Protein AF-A0A163G517-F1 (afdb_monomer_lite)

Structure (mmCIF, N/CA/C/O backbone):
data_AF-A0A163G517-F1
#
_entry.id   AF-A0A163G517-F1
#
loop_
_atom_site.group_PDB
_atom_site.id
_atom_site.type_symbol
_atom_site.label_atom_id
_atom_site.label_alt_id
_atom_site.label_comp_id
_atom_site.label_asym_id
_atom_site.label_entity_id
_atom_site.label_seq_id
_atom_site.pdbx_PDB_ins_code
_atom_site.Cartn_x
_atom_site.Cartn_y
_atom_site.Cartn_z
_atom_site.occupancy
_atom_site.B_iso_or_equiv
_atom_site.auth_seq_id
_atom_site.auth_comp_id
_atom_site.auth_asym_id
_atom_site.auth_atom_id
_atom_site.pdbx_PDB_model_num
ATOM 1 N N . MET A 1 1 ? -19.573 17.653 14.064 1.00 48.25 1 MET A N 1
ATOM 2 C CA . MET A 1 1 ? -18.924 17.424 12.753 1.00 48.25 1 MET A CA 1
ATOM 3 C C . MET A 1 1 ? -17.675 16.583 12.964 1.00 48.25 1 MET A C 1
ATOM 5 O O . MET A 1 1 ? -16.884 16.931 13.828 1.00 48.25 1 MET A O 1
ATOM 9 N N . ALA A 1 2 ? -17.511 15.463 12.255 1.00 61.16 2 ALA A N 1
ATOM 10 C CA . ALA A 1 2 ? -16.300 14.649 12.380 1.00 61.16 2 ALA A CA 1
ATOM 11 C C . ALA A 1 2 ? -15.109 15.355 11.706 1.00 61.16 2 ALA A C 1
ATOM 13 O O . ALA A 1 2 ? -15.254 15.874 10.596 1.00 61.16 2 ALA A O 1
ATOM 14 N N . SER A 1 3 ? -13.955 15.365 12.380 1.00 85.25 3 SER A N 1
ATOM 15 C CA . SER A 1 3 ? -12.676 15.859 11.850 1.00 85.25 3 SER A CA 1
ATOM 16 C C . SER A 1 3 ? -12.348 15.208 10.499 1.00 85.25 3 SER A C 1
ATOM 18 O O . SER A 1 3 ? -12.719 14.055 10.261 1.00 85.25 3 SER A O 1
ATOM 20 N N . GLY A 1 4 ? -11.634 15.921 9.618 1.00 92.00 4 GLY A N 1
ATOM 21 C CA . GLY A 1 4 ? -11.183 15.385 8.326 1.00 92.00 4 GLY A CA 1
ATOM 22 C C . GLY A 1 4 ? -10.443 14.052 8.476 1.00 92.00 4 GLY A C 1
ATOM 23 O O . GLY A 1 4 ? -10.723 13.102 7.751 1.00 92.00 4 GLY A O 1
ATOM 24 N N . ILE A 1 5 ? -9.616 13.924 9.518 1.00 92.25 5 ILE A N 1
ATOM 25 C CA . ILE A 1 5 ? -8.901 12.682 9.847 1.00 92.25 5 ILE A CA 1
ATOM 26 C C . ILE A 1 5 ? -9.881 11.536 10.132 1.00 92.25 5 ILE A C 1
ATOM 28 O O . ILE A 1 5 ? -9.714 10.432 9.620 1.00 92.25 5 ILE A O 1
ATOM 32 N N . SER A 1 6 ? -10.939 11.784 10.911 1.00 91.31 6 SER A N 1
ATOM 33 C CA . SER A 1 6 ? -11.940 10.757 11.218 1.00 91.31 6 SER A CA 1
ATOM 34 C C . SER A 1 6 ? -12.682 10.291 9.965 1.00 91.31 6 SER A C 1
ATOM 36 O O . SER A 1 6 ? -12.933 9.096 9.834 1.00 91.31 6 SER A O 1
ATOM 38 N N . LYS A 1 7 ? -12.978 11.197 9.022 1.00 93.62 7 LYS A N 1
ATOM 39 C CA . LYS A 1 7 ? -13.579 10.826 7.730 1.00 93.62 7 LYS A CA 1
ATOM 40 C C . LYS A 1 7 ? -12.647 9.925 6.915 1.00 93.62 7 LYS A C 1
ATOM 42 O O . LYS A 1 7 ? -13.101 8.902 6.406 1.00 93.62 7 LYS A O 1
ATOM 47 N N . HIS A 1 8 ? -11.352 10.245 6.849 1.00 94.75 8 HIS A N 1
ATOM 48 C CA . HIS A 1 8 ? -10.369 9.388 6.175 1.00 94.75 8 HIS A CA 1
ATOM 49 C C . HIS A 1 8 ? -10.274 8.007 6.827 1.00 94.75 8 HIS A C 1
ATOM 51 O O . HIS A 1 8 ? -10.342 7.000 6.131 1.00 94.75 8 HIS A O 1
ATOM 57 N N . LEU A 1 9 ? -10.200 7.938 8.159 1.00 94.38 9 LEU A N 1
ATOM 58 C CA . LEU A 1 9 ? -10.154 6.663 8.881 1.00 94.38 9 LEU A CA 1
ATOM 59 C C . LEU A 1 9 ? -11.415 5.816 8.667 1.00 94.38 9 LEU A C 1
ATOM 61 O O . LEU A 1 9 ? -11.318 4.594 8.574 1.00 94.38 9 LEU A O 1
ATOM 65 N N . MET A 1 10 ? -12.587 6.445 8.547 1.00 93.06 10 MET A N 1
ATOM 66 C CA . MET A 1 10 ? -13.822 5.747 8.186 1.00 93.06 10 MET A CA 1
ATOM 67 C C . MET A 1 10 ? -13.760 5.175 6.766 1.00 93.06 10 MET A C 1
ATOM 69 O O . MET A 1 10 ? -14.092 4.007 6.584 1.00 93.06 10 MET A O 1
ATOM 73 N N . GLY A 1 11 ? -13.296 5.956 5.785 1.00 94.94 11 GLY A N 1
ATOM 74 C CA . GLY A 1 11 ? -13.136 5.490 4.403 1.00 94.94 11 GLY A CA 1
ATOM 75 C C . GLY A 1 11 ? -12.126 4.347 4.280 1.00 94.94 11 GLY A C 1
ATOM 76 O O . GLY A 1 11 ? -12.431 3.307 3.702 1.00 94.94 11 GLY A O 1
ATOM 77 N N . LEU A 1 12 ? -10.957 4.488 4.909 1.00 94.69 12 LEU A N 1
ATOM 78 C CA . LEU A 1 12 ? -9.930 3.444 4.932 1.00 94.69 12 LEU A CA 1
ATOM 79 C C . LEU A 1 12 ? -10.436 2.160 5.598 1.00 94.69 12 LEU A C 1
ATOM 81 O O . LEU A 1 12 ? -10.120 1.061 5.145 1.00 94.69 12 LEU A O 1
ATOM 85 N N . ARG A 1 13 ? -11.236 2.281 6.665 1.00 94.31 13 ARG A N 1
ATOM 86 C CA . ARG A 1 13 ? -11.839 1.123 7.334 1.00 94.31 13 ARG A CA 1
ATOM 87 C C . ARG A 1 13 ? -12.899 0.460 6.456 1.00 94.31 13 ARG A C 1
ATOM 89 O O . ARG A 1 13 ? -12.947 -0.763 6.411 1.00 94.31 13 ARG A O 1
ATOM 96 N N . ALA A 1 14 ? -13.725 1.244 5.761 1.00 94.81 14 ALA A N 1
ATOM 97 C CA . ALA A 1 14 ? -14.729 0.725 4.832 1.00 94.81 14 ALA A CA 1
ATOM 98 C C . ALA A 1 14 ? -14.090 -0.055 3.670 1.00 94.81 14 ALA A C 1
ATOM 100 O O . ALA A 1 14 ? 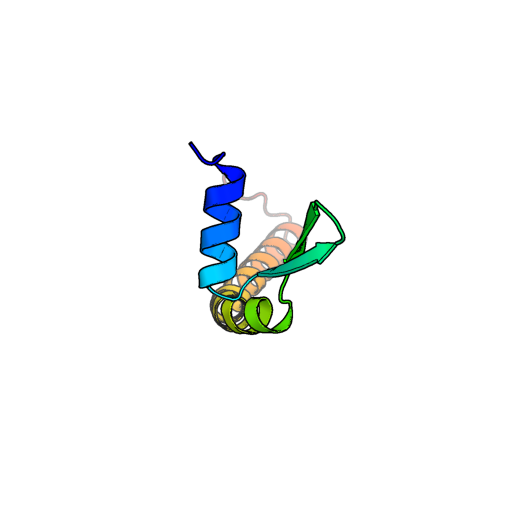-14.625 -1.075 3.253 1.00 94.81 14 ALA A O 1
ATOM 101 N N . ALA A 1 15 ? -12.911 0.375 3.212 1.00 94.50 15 ALA A N 1
ATOM 102 C CA . ALA A 1 15 ? -12.108 -0.328 2.211 1.00 94.50 15 ALA A CA 1
ATOM 103 C C . ALA A 1 15 ? -11.255 -1.483 2.782 1.00 94.50 15 ALA A C 1
ATOM 105 O O . ALA A 1 15 ? -10.433 -2.046 2.066 1.00 94.50 15 ALA A O 1
ATOM 106 N N . ASN A 1 16 ? -11.404 -1.825 4.068 1.00 94.75 16 ASN A N 1
ATOM 107 C CA . ASN A 1 16 ? -10.628 -2.857 4.769 1.00 94.75 16 ASN A CA 1
ATOM 108 C C . ASN A 1 16 ? -9.096 -2.629 4.794 1.00 94.75 16 ASN A C 1
ATOM 110 O O . ASN A 1 16 ? -8.329 -3.546 5.089 1.00 94.75 16 ASN A O 1
ATOM 114 N N . LEU A 1 17 ? -8.637 -1.399 4.538 1.00 95.12 17 LEU A N 1
ATOM 115 C CA . LEU A 1 17 ? -7.214 -1.031 4.540 1.00 95.12 17 LEU A CA 1
ATOM 116 C C . LEU A 1 17 ? -6.673 -0.761 5.949 1.00 95.12 17 LEU A C 1
ATOM 118 O O . LEU A 1 17 ? -5.463 -0.789 6.175 1.00 95.12 17 LEU A O 1
ATOM 122 N N . VAL A 1 18 ? -7.558 -0.501 6.914 1.00 95.19 18 VAL A N 1
ATOM 123 C CA . VAL A 1 18 ? -7.204 -0.337 8.329 1.00 95.19 18 VAL A CA 1
ATOM 124 C C . VAL A 1 18 ? -8.164 -1.097 9.233 1.00 95.19 18 VAL A C 1
ATOM 126 O O . VAL A 1 18 ? -9.365 -1.180 8.978 1.00 95.19 18 VAL A O 1
ATOM 129 N N . VAL A 1 19 ? -7.634 -1.588 10.349 1.00 95.00 19 VAL A N 1
ATOM 130 C CA . VAL A 1 19 ? -8.393 -2.239 11.417 1.00 95.00 19 VAL A CA 1
ATOM 131 C C . VAL A 1 19 ? -8.463 -1.305 12.616 1.00 95.00 19 VAL A C 1
ATOM 133 O O . VAL A 1 19 ? -7.458 -0.718 13.017 1.00 95.00 19 VAL A O 1
ATOM 136 N N . ALA A 1 20 ? -9.652 -1.183 13.201 1.00 94.31 20 ALA A N 1
ATOM 137 C CA . ALA A 1 20 ? -9.878 -0.400 14.404 1.00 94.31 20 ALA A CA 1
ATOM 138 C C . ALA A 1 20 ? -10.039 -1.311 15.625 1.00 94.31 20 ALA A C 1
ATOM 140 O O . ALA A 1 20 ? -10.922 -2.167 15.646 1.00 94.31 20 ALA A O 1
ATOM 141 N N . THR A 1 21 ? -9.246 -1.063 16.664 1.00 95.50 21 THR A N 1
ATOM 142 C CA . THR A 1 21 ? -9.329 -1.757 17.951 1.00 95.50 21 THR A CA 1
ATOM 143 C C . THR A 1 21 ? -9.664 -0.756 19.047 1.00 95.50 21 THR A C 1
ATOM 145 O O . THR A 1 21 ? -9.004 0.276 19.193 1.00 95.50 21 THR A O 1
ATOM 148 N N . LYS A 1 22 ? -10.693 -1.051 19.842 1.00 94.44 22 LYS A N 1
ATOM 149 C CA . LYS A 1 22 ? -11.049 -0.239 21.008 1.00 94.44 22 LYS A CA 1
ATOM 150 C C . LYS A 1 22 ? -10.152 -0.618 22.186 1.00 94.44 22 LYS A C 1
ATOM 152 O O . LYS A 1 22 ? -10.109 -1.778 22.578 1.00 94.44 22 LYS A O 1
ATOM 157 N N . VAL A 1 23 ? -9.462 0.363 22.758 1.00 95.50 23 VAL A N 1
ATOM 158 C CA . VAL A 1 23 ? -8.624 0.216 23.955 1.00 95.50 23 VAL A CA 1
ATOM 159 C C . VAL A 1 23 ? -9.116 1.227 24.9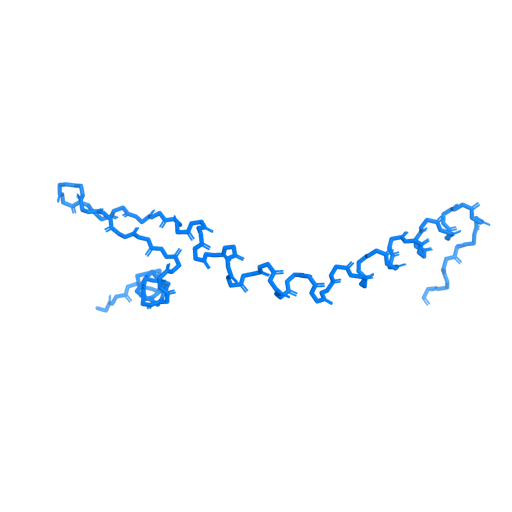89 1.00 95.50 23 VAL A C 1
ATOM 161 O O . VAL A 1 23 ? -8.839 2.427 24.902 1.00 95.50 23 VAL A O 1
ATOM 164 N N . GLY A 1 24 ? -9.932 0.750 25.933 1.00 94.38 24 GLY A N 1
ATOM 165 C CA . GLY A 1 24 ? -10.624 1.594 26.908 1.00 94.38 24 GLY A CA 1
ATOM 166 C C . GLY A 1 24 ? -11.547 2.618 26.235 1.00 94.38 24 GLY A C 1
ATOM 167 O O . GLY A 1 24 ? -12.494 2.257 25.533 1.00 94.38 24 GLY A O 1
ATOM 168 N N . ARG A 1 25 ? -11.257 3.910 26.442 1.00 93.62 25 ARG A N 1
ATOM 169 C CA . ARG A 1 25 ? -11.984 5.046 25.836 1.00 93.62 25 ARG A CA 1
ATOM 170 C C . ARG A 1 25 ? -11.382 5.520 24.508 1.00 93.62 25 ARG A C 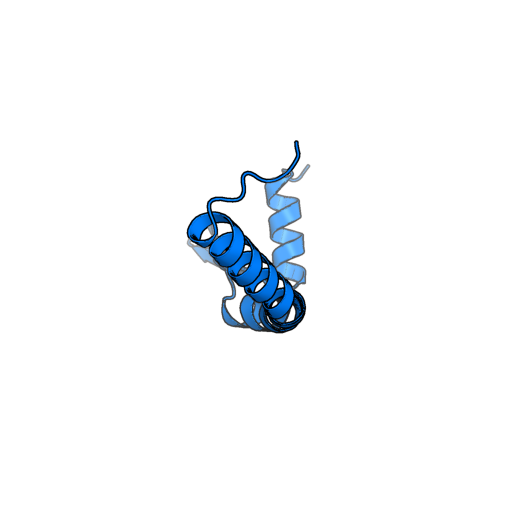1
ATOM 172 O O . ARG A 1 25 ? -11.860 6.497 23.944 1.00 93.62 25 ARG A O 1
ATOM 179 N N . THR A 1 26 ? -10.342 4.849 24.014 1.00 93.44 26 THR A N 1
ATOM 180 C CA . THR A 1 26 ? -9.644 5.219 22.776 1.00 93.44 26 THR A CA 1
ATOM 181 C C . THR A 1 26 ? -9.869 4.187 21.680 1.00 93.44 26 THR A C 1
ATOM 183 O O . THR A 1 26 ? -10.054 3.001 21.953 1.00 93.44 26 THR A O 1
ATOM 186 N N . GLN A 1 27 ? -9.843 4.638 20.429 1.00 92.94 27 GLN A N 1
ATOM 187 C CA . GLN A 1 27 ? -9.869 3.771 19.258 1.00 92.94 27 GLN A CA 1
ATOM 188 C C . GLN A 1 27 ? -8.513 3.863 18.561 1.00 92.94 27 GLN A C 1
ATOM 190 O O . GLN A 1 27 ? -8.113 4.938 18.117 1.00 92.94 27 GLN A O 1
ATOM 195 N N . ARG A 1 28 ? -7.796 2.740 18.495 1.00 94.75 28 ARG A N 1
ATOM 196 C CA . ARG A 1 28 ? -6.502 2.628 17.817 1.00 94.75 28 ARG A CA 1
ATOM 197 C C . ARG A 1 28 ? -6.716 2.044 16.433 1.00 94.75 28 ARG A C 1
ATOM 199 O O . ARG A 1 28 ? -7.396 1.032 16.292 1.00 94.75 28 ARG A O 1
ATOM 206 N N . TYR A 1 29 ? -6.135 2.683 15.430 1.00 94.94 29 TYR A N 1
ATOM 207 C CA . TYR A 1 29 ? -6.167 2.210 14.054 1.00 94.94 29 TYR A CA 1
ATOM 208 C C . TYR A 1 29 ? -4.803 1.639 13.688 1.00 94.94 29 TYR A C 1
ATOM 210 O O . TYR A 1 29 ? -3.776 2.224 14.030 1.00 94.94 29 TYR A O 1
ATOM 218 N N . ARG A 1 30 ? -4.799 0.505 12.992 1.00 95.44 30 ARG A N 1
ATOM 219 C CA . ARG A 1 30 ? -3.601 -0.099 12.401 1.00 95.44 30 ARG A CA 1
ATOM 220 C C . ARG A 1 30 ? -3.852 -0.409 10.935 1.00 95.44 30 ARG A C 1
ATOM 222 O O . ARG A 1 30 ? -4.990 -0.687 10.565 1.00 95.44 30 ARG A O 1
ATOM 229 N N . LEU A 1 31 ? -2.802 -0.401 10.125 1.00 95.69 31 LEU A N 1
ATOM 230 C CA . LEU A 1 31 ? -2.884 -0.872 8.745 1.00 95.69 31 LEU A CA 1
ATOM 231 C C . LEU A 1 31 ? -3.235 -2.361 8.705 1.00 95.69 31 LEU A C 1
ATOM 233 O O . LEU A 1 31 ? -2.775 -3.145 9.540 1.00 95.69 31 LEU A O 1
ATOM 237 N N . ASN A 1 32 ? -4.042 -2.734 7.720 1.00 96.06 32 ASN A N 1
ATOM 238 C CA . ASN A 1 32 ? -4.189 -4.111 7.289 1.00 96.06 32 ASN A CA 1
ATOM 239 C C . ASN A 1 32 ? -3.163 -4.361 6.176 1.00 96.06 32 ASN A C 1
ATOM 241 O O . ASN A 1 32 ? -3.414 -4.035 5.017 1.00 96.06 32 ASN A O 1
ATOM 245 N N . SER A 1 33 ? -1.986 -4.873 6.542 1.00 94.12 33 SER A N 1
ATOM 246 C CA . SER A 1 33 ? -0.874 -5.070 5.605 1.00 94.12 33 SER A CA 1
ATOM 247 C C . SER A 1 33 ? -1.242 -6.000 4.454 1.00 94.12 33 SER A C 1
ATOM 249 O O . SER A 1 33 ? -0.895 -5.715 3.318 1.00 94.12 33 SER A O 1
ATOM 251 N N . GLU A 1 34 ? -1.991 -7.066 4.728 1.00 95.38 34 GLU A N 1
ATOM 252 C CA . GLU A 1 34 ? -2.408 -8.033 3.713 1.00 95.38 34 GLU A CA 1
ATOM 253 C C . GLU A 1 34 ? -3.327 -7.388 2.669 1.00 95.38 34 GLU A C 1
ATOM 255 O O . GLU A 1 34 ? -3.041 -7.445 1.473 1.00 95.38 34 GLU A O 1
ATOM 260 N N . ALA A 1 35 ? -4.382 -6.696 3.114 1.00 94.38 35 ALA A N 1
ATOM 261 C CA . ALA A 1 35 ? -5.300 -6.005 2.208 1.00 94.38 35 ALA A CA 1
ATOM 262 C C . ALA A 1 35 ? -4.600 -4.887 1.420 1.00 94.38 35 ALA A C 1
ATOM 264 O O . ALA A 1 35 ? -4.861 -4.706 0.230 1.00 94.38 35 ALA A O 1
ATOM 265 N N . LEU A 1 36 ? -3.690 -4.155 2.068 1.00 92.44 36 LEU A N 1
ATOM 266 C CA . LEU A 1 36 ? -2.918 -3.102 1.420 1.00 92.44 36 LEU A CA 1
ATOM 267 C C . LEU A 1 36 ? -2.001 -3.671 0.329 1.00 92.44 36 LEU A C 1
ATOM 269 O O . LEU A 1 36 ? -1.999 -3.159 -0.789 1.00 92.44 36 LEU A O 1
ATOM 273 N N . THR A 1 37 ? -1.253 -4.734 0.627 1.00 94.75 37 THR A N 1
ATOM 274 C CA . THR A 1 37 ? -0.371 -5.392 -0.344 1.00 94.75 37 THR A CA 1
ATOM 275 C C . THR A 1 37 ? -1.169 -5.989 -1.496 1.00 94.75 37 THR A C 1
ATOM 277 O O . THR A 1 37 ? -0.783 -5.801 -2.644 1.00 94.75 37 THR A O 1
ATOM 280 N N . ALA A 1 38 ? -2.303 -6.639 -1.226 1.00 94.25 38 ALA A N 1
ATOM 281 C CA . ALA A 1 38 ? -3.153 -7.202 -2.274 1.00 94.25 38 ALA A CA 1
ATOM 282 C C . ALA A 1 38 ? -3.677 -6.133 -3.250 1.00 94.25 38 ALA A C 1
ATOM 284 O O . ALA A 1 38 ? -3.760 -6.384 -4.450 1.00 94.25 38 ALA A O 1
ATOM 285 N N . ALA A 1 39 ? -3.996 -4.935 -2.752 1.00 90.06 39 ALA A N 1
ATOM 286 C CA . ALA A 1 39 ? -4.446 -3.826 -3.587 1.00 90.06 39 ALA A CA 1
ATOM 287 C C . ALA A 1 39 ? -3.293 -3.138 -4.340 1.00 90.06 39 ALA A C 1
ATOM 289 O O . ALA A 1 39 ? -3.430 -2.812 -5.519 1.00 90.06 39 ALA A O 1
ATOM 290 N N . LEU A 1 40 ? -2.161 -2.900 -3.669 1.00 91.19 40 LEU A N 1
ATOM 291 C CA . LEU A 1 40 ? -1.055 -2.122 -4.231 1.00 91.19 40 LEU A CA 1
ATOM 292 C C . LEU A 1 40 ? -0.107 -2.942 -5.102 1.00 91.19 40 LEU A C 1
ATOM 294 O O . LEU A 1 40 ? 0.376 -2.413 -6.096 1.00 91.19 40 LEU A O 1
ATOM 298 N N . ALA A 1 41 ? 0.172 -4.203 -4.770 1.00 94.25 41 ALA A N 1
ATOM 299 C CA . ALA A 1 41 ? 1.180 -4.991 -5.480 1.00 94.25 41 ALA A CA 1
ATOM 300 C C . ALA A 1 41 ? 0.885 -5.151 -6.985 1.00 94.25 41 ALA A C 1
ATOM 302 O O . ALA A 1 41 ? 1.803 -4.934 -7.773 1.00 94.25 41 ALA A O 1
ATOM 303 N N . PRO A 1 42 ? -0.357 -5.431 -7.435 1.00 94.75 42 PRO A N 1
ATOM 304 C CA . PRO A 1 42 ? -0.656 -5.504 -8.867 1.00 94.75 42 PRO A CA 1
ATOM 305 C C . PRO A 1 42 ? -0.494 -4.155 -9.574 1.00 94.75 42 PRO A C 1
ATOM 307 O O . PRO A 1 42 ? -0.050 -4.092 -10.720 1.00 94.75 42 PRO A O 1
ATOM 310 N N . TRP A 1 43 ? -0.845 -3.066 -8.885 1.00 93.31 43 TRP A N 1
ATOM 311 C CA . TRP A 1 43 ? -0.676 -1.716 -9.408 1.00 93.31 43 TRP A CA 1
ATOM 312 C C . TRP A 1 43 ? 0.808 -1.357 -9.523 1.00 93.31 43 TRP A C 1
ATOM 314 O O . TRP A 1 43 ? 1.234 -0.917 -10.582 1.00 93.31 43 TRP A O 1
ATOM 324 N N . LEU A 1 44 ? 1.611 -1.623 -8.491 1.00 93.44 44 LEU A N 1
ATOM 325 C CA . LEU A 1 44 ? 3.060 -1.404 -8.510 1.00 93.44 44 LEU A CA 1
ATOM 326 C C . LEU A 1 44 ? 3.740 -2.239 -9.595 1.00 93.44 44 LEU A C 1
ATOM 328 O O . LEU A 1 44 ? 4.510 -1.695 -10.380 1.00 93.44 44 LEU A O 1
ATOM 332 N N . ALA A 1 45 ? 3.374 -3.516 -9.727 1.00 95.50 45 ALA A N 1
ATOM 333 C CA . ALA A 1 45 ? 3.912 -4.404 -10.756 1.00 95.50 45 ALA A CA 1
ATOM 334 C C . ALA A 1 45 ? 3.689 -3.873 -12.182 1.00 95.50 45 ALA A C 1
ATOM 336 O O . ALA A 1 45 ? 4.505 -4.119 -13.067 1.00 95.50 45 ALA A O 1
ATOM 337 N N . ARG A 1 46 ? 2.612 -3.109 -12.416 1.00 94.44 46 ARG A N 1
ATOM 338 C CA . ARG A 1 46 ? 2.378 -2.440 -13.704 1.00 94.44 46 ARG A CA 1
ATOM 339 C C . ARG A 1 46 ? 3.411 -1.350 -13.998 1.00 94.44 46 ARG A C 1
ATOM 341 O O . ARG A 1 46 ? 3.714 -1.123 -15.166 1.00 94.44 46 ARG A O 1
ATOM 348 N N . TYR A 1 47 ? 3.909 -0.664 -12.974 1.00 93.06 47 TYR A N 1
ATOM 349 C CA . TYR A 1 47 ? 4.828 0.466 -13.122 1.00 93.06 47 TYR A CA 1
ATOM 350 C C . TYR A 1 47 ? 6.300 0.098 -12.922 1.00 93.06 47 TYR A C 1
ATOM 352 O O . TYR A 1 47 ? 7.167 0.820 -13.411 1.00 93.06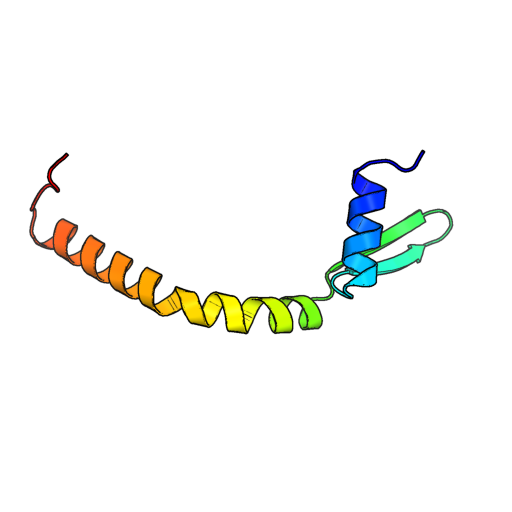 47 TYR A O 1
ATOM 360 N N . GLU A 1 48 ? 6.580 -1.035 -12.278 1.00 94.44 48 GLU A N 1
ATOM 361 C CA . GLU A 1 48 ? 7.933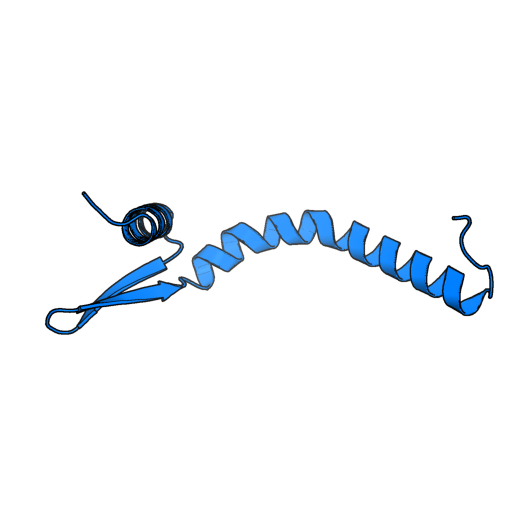 -1.539 -12.026 1.00 94.44 48 GLU A CA 1
ATOM 362 C C . GLU A 1 48 ? 8.837 -1.545 -13.278 1.00 94.44 48 GLU A C 1
ATOM 364 O O . GLU A 1 48 ? 9.964 -1.054 -13.189 1.00 94.44 48 GLU A O 1
ATOM 369 N N . PRO A 1 49 ? 8.374 -1.983 -14.473 1.00 95.12 49 PRO A N 1
ATOM 370 C CA . PRO A 1 49 ? 9.221 -1.988 -15.668 1.00 95.12 49 PRO A CA 1
ATOM 371 C C . PRO A 1 49 ? 9.680 -0.587 -16.079 1.00 95.12 49 PRO A C 1
ATOM 373 O O . PRO A 1 49 ? 10.846 -0.387 -16.400 1.00 95.12 49 PRO A O 1
ATOM 376 N N . TYR A 1 50 ? 8.794 0.410 -15.991 1.00 94.94 50 TYR A N 1
ATOM 377 C CA . TYR A 1 50 ? 9.120 1.789 -16.360 1.00 94.94 50 TYR A CA 1
ATOM 378 C C . TYR A 1 50 ? 10.194 2.384 -15.449 1.00 94.94 50 TYR A C 1
ATOM 380 O O . TYR A 1 50 ? 11.044 3.147 -15.909 1.00 94.94 50 TYR A O 1
ATOM 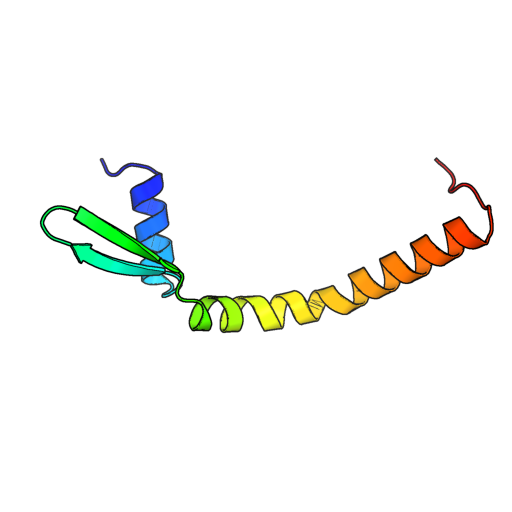388 N N . LEU A 1 51 ? 10.166 2.035 -14.159 1.00 90.81 51 LEU A N 1
ATOM 389 C CA . LEU A 1 51 ? 11.200 2.440 -13.209 1.00 90.81 51 LEU A CA 1
ATOM 390 C C . LEU A 1 51 ? 12.540 1.768 -13.536 1.00 90.81 51 LEU A C 1
ATOM 392 O O . LEU A 1 51 ? 13.573 2.438 -13.524 1.00 90.81 51 LEU A O 1
ATOM 396 N N . GLY A 1 52 ? 12.522 0.478 -13.886 1.00 94.88 52 GLY A N 1
ATOM 397 C CA . GLY A 1 52 ? 13.709 -0.258 -14.331 1.00 94.88 52 GLY A CA 1
ATOM 398 C C . GLY A 1 52 ? 14.333 0.321 -15.606 1.00 94.88 52 GLY A C 1
ATOM 399 O O . GLY A 1 52 ? 15.552 0.516 -15.677 1.00 94.88 52 GLY A O 1
ATOM 400 N N . ASP A 1 53 ? 13.505 0.676 -16.585 1.00 95.69 53 ASP A N 1
ATOM 401 C CA . ASP A 1 53 ? 13.946 1.293 -17.838 1.00 95.69 53 ASP A CA 1
ATOM 402 C C . ASP A 1 53 ? 14.525 2.693 -17.600 1.00 95.69 53 ASP A C 1
ATOM 404 O O . ASP A 1 53 ? 15.593 3.033 -18.118 1.00 95.69 53 ASP A O 1
ATOM 408 N N . ALA A 1 54 ? 13.860 3.499 -16.765 1.00 94.75 54 ALA A N 1
ATOM 409 C CA . ALA A 1 54 ? 14.350 4.819 -16.378 1.00 94.75 54 ALA A CA 1
ATOM 410 C C . ALA A 1 54 ? 15.706 4.732 -15.662 1.00 94.75 54 ALA A C 1
ATOM 412 O O . ALA A 1 54 ? 16.606 5.523 -15.955 1.00 94.75 54 ALA A O 1
ATOM 413 N N . LEU A 1 55 ? 15.880 3.748 -14.774 1.00 94.81 55 LEU A N 1
ATOM 414 C CA . LEU A 1 55 ? 17.141 3.518 -14.073 1.00 94.81 55 LEU A CA 1
ATOM 415 C C . LEU A 1 55 ? 18.254 3.074 -15.030 1.00 94.81 55 LEU A C 1
ATOM 417 O O . LEU A 1 55 ? 19.370 3.587 -14.954 1.00 94.81 55 LEU A O 1
ATOM 421 N N . THR A 1 56 ? 17.949 2.174 -15.965 1.00 96.06 56 THR A N 1
ATOM 422 C CA . THR A 1 56 ? 18.893 1.736 -17.006 1.00 96.06 56 THR A CA 1
ATOM 423 C C . THR A 1 56 ? 19.344 2.908 -17.873 1.00 96.06 56 THR A C 1
ATOM 425 O O . THR A 1 56 ? 20.539 3.081 -18.122 1.00 96.06 56 THR A O 1
ATOM 428 N N . ARG A 1 57 ? 18.401 3.761 -18.288 1.00 94.38 57 ARG A N 1
ATOM 429 C CA . ARG A 1 57 ? 18.698 4.975 -19.055 1.00 94.38 57 ARG A CA 1
ATOM 430 C C . ARG A 1 57 ? 19.577 5.941 -18.263 1.00 94.38 57 ARG A C 1
ATOM 432 O O . ARG A 1 57 ? 20.551 6.452 -18.810 1.00 94.38 57 ARG A O 1
ATOM 439 N N . LEU A 1 58 ? 19.248 6.179 -16.992 1.00 94.94 58 LEU A N 1
ATOM 440 C CA . LEU A 1 58 ? 20.032 7.050 -16.116 1.00 94.94 58 LEU A CA 1
ATOM 441 C C . LEU A 1 58 ? 21.468 6.539 -15.972 1.00 94.94 58 LEU A C 1
ATOM 443 O O . LEU A 1 58 ? 22.409 7.317 -16.116 1.00 94.94 58 LEU A O 1
ATOM 447 N N . LYS A 1 59 ? 21.636 5.232 -15.752 1.00 94.81 59 LYS A N 1
ATOM 448 C CA . LYS A 1 59 ? 22.951 4.590 -15.687 1.00 94.81 59 LYS A CA 1
ATOM 449 C C . LYS A 1 59 ? 23.754 4.833 -16.967 1.00 94.81 59 LYS A C 1
ATOM 451 O O . LYS A 1 59 ? 24.887 5.294 -16.885 1.00 94.81 59 LYS A O 1
ATOM 456 N N . GLY A 1 60 ? 23.145 4.609 -18.133 1.00 94.50 60 GLY A N 1
ATOM 457 C CA . GLY A 1 60 ? 23.794 4.851 -19.421 1.00 94.50 60 GLY A CA 1
ATOM 458 C C . GLY A 1 60 ? 24.262 6.299 -19.599 1.00 94.50 60 GLY A C 1
ATOM 459 O O . GLY A 1 60 ? 25.377 6.517 -20.060 1.00 94.50 60 GLY A O 1
ATOM 460 N N . LEU A 1 61 ? 23.461 7.289 -19.192 1.00 93.50 61 LEU A N 1
ATOM 461 C CA . LEU A 1 61 ? 23.845 8.707 -19.270 1.00 93.50 61 LEU A CA 1
ATOM 462 C C . LEU A 1 61 ? 25.058 9.028 -18.388 1.00 93.50 61 LEU A C 1
ATOM 464 O O . LEU A 1 61 ? 26.003 9.663 -18.852 1.00 93.50 61 LEU A O 1
ATOM 468 N N . VAL A 1 62 ? 25.049 8.541 -17.143 1.00 94.19 62 VAL A N 1
ATOM 469 C CA . VAL A 1 62 ? 26.148 8.750 -16.188 1.00 94.19 62 VAL A CA 1
ATOM 470 C C . VAL A 1 62 ? 27.437 8.081 -16.671 1.00 94.19 62 VAL A C 1
ATOM 472 O O . VAL A 1 62 ? 28.501 8.689 -16.609 1.00 94.19 62 VAL A O 1
ATOM 475 N N . GLU A 1 63 ? 27.353 6.852 -17.184 1.00 93.38 63 GLU A N 1
ATOM 476 C CA . GLU A 1 63 ? 28.518 6.096 -17.664 1.00 93.38 63 GLU A CA 1
ATOM 477 C C . GLU A 1 63 ? 29.075 6.631 -18.992 1.00 93.38 63 GLU A C 1
ATOM 479 O O . GLU A 1 63 ? 30.278 6.545 -19.231 1.00 93.38 63 GLU A O 1
ATOM 484 N N . SER A 1 64 ? 28.226 7.213 -19.846 1.00 85.88 64 SER A N 1
ATOM 485 C CA . SER A 1 64 ? 28.641 7.754 -21.150 1.00 85.88 64 SER A CA 1
ATOM 486 C C . SER A 1 64 ? 29.254 9.156 -21.063 1.00 85.88 64 SER A C 1
ATOM 488 O O . SER A 1 64 ? 29.759 9.654 -22.067 1.00 85.88 64 SER A O 1
ATOM 490 N N . GLY A 1 65 ? 29.164 9.832 -19.911 1.00 70.06 65 GLY A N 1
ATOM 491 C CA . GLY A 1 65 ? 29.596 11.227 -19.760 1.00 70.06 65 GLY A CA 1
ATOM 492 C C . GLY A 1 65 ? 28.806 12.225 -20.620 1.00 70.06 65 GLY A C 1
ATOM 493 O O . GLY A 1 65 ? 29.233 13.365 -20.782 1.00 70.06 65 GLY A O 1
ATOM 494 N N . VAL A 1 66 ? 27.669 11.806 -21.189 1.00 63.66 66 VAL A N 1
ATOM 495 C CA . VAL A 1 66 ? 26.770 12.667 -21.964 1.00 63.66 66 VAL A CA 1
ATOM 496 C C . VAL A 1 66 ? 25.878 13.415 -20.983 1.00 63.66 66 VAL A C 1
ATOM 498 O O . VAL A 1 66 ? 24.986 12.835 -20.363 1.00 63.66 66 VAL A O 1
ATOM 501 N N . GLU A 1 67 ? 26.126 14.713 -20.849 1.00 61.09 67 GLU A N 1
ATOM 502 C CA . GLU A 1 67 ? 25.236 15.621 -20.135 1.00 61.09 67 GLU A CA 1
ATOM 503 C C . GLU A 1 67 ? 23.890 15.688 -20.886 1.00 61.09 67 GLU A C 1
ATOM 505 O O . GLU A 1 67 ? 23.878 15.916 -22.102 1.00 61.09 67 GLU A O 1
ATOM 510 N N . PRO A 1 68 ? 22.750 15.403 -20.226 1.00 59.84 68 PRO A N 1
ATOM 511 C CA . PRO A 1 68 ? 21.456 15.427 -20.894 1.00 59.84 68 PRO A CA 1
ATOM 512 C C . PRO A 1 68 ? 21.135 16.854 -21.372 1.00 59.84 68 PRO A C 1
ATOM 514 O O . PRO A 1 68 ? 21.419 17.808 -20.648 1.00 59.84 68 PRO A O 1
ATOM 517 N N . PRO A 1 69 ? 20.535 17.027 -22.567 1.00 63.28 69 PRO A N 1
ATOM 518 C CA . PRO A 1 69 ? 20.097 18.346 -23.005 1.00 63.28 69 PRO A CA 1
ATOM 519 C C . PRO A 1 69 ? 19.033 18.884 -22.039 1.00 63.28 69 PRO A C 1
ATOM 521 O O . PRO A 1 69 ? 18.123 18.145 -21.651 1.00 63.28 69 PRO A O 1
ATOM 524 N N . ALA A 1 70 ? 19.221 20.148 -21.647 1.00 63.25 70 ALA A N 1
ATOM 525 C CA . ALA A 1 70 ? 18.395 20.907 -20.708 1.00 63.25 70 ALA A CA 1
ATOM 526 C C . ALA A 1 70 ? 16.927 21.041 -21.141 1.00 63.25 70 ALA A C 1
ATOM 528 O O . ALA A 1 70 ? 16.668 21.111 -22.366 1.00 63.25 70 ALA A O 1
#

Sequence (70 aa):
MASGISKHLMGLRAANLVVATKVGRTQRYRLNSEALTAALAPWLARYEPYLGDALTRLKGLVESGVEPPA

Secondary structure (DSSP, 8-state):
---HHHHHHHHHHHTTSEEEEEETTEEEEEE-HHHHHHHHHHHHHHHHHHHHHHHHHHHHHHHHT-PPP-

Radius of gyration: 20.97 Å; chains: 1; bounding box: 48×29×50 Å

pLDDT: mean 90.2, std 10.71, range [48.25, 96.06]

Foldseek 3Di:
DDDPVVVVLVVCVVQVQWDWDDDPPDIDIDGPPVSVCVVVVVVVVVCVVVVVVVVVVVVCCVVVVPDDDD